Protein AF-A0A970R452-F1 (afdb_monomer_lite)

pLDDT: mean 93.13, std 6.98, range [62.0, 98.75]

Radius of gyration: 20.68 Å; chains: 1; bounding box: 54×30×63 Å

Structure (mmCIF, N/CA/C/O backbone):
data_AF-A0A970R452-F1
#
_entry.id   AF-A0A970R452-F1
#
loop_
_atom_site.group_PDB
_atom_site.id
_atom_site.type_symbol
_atom_site.label_atom_id
_atom_site.label_alt_id
_atom_site.label_comp_id
_atom_site.label_asym_id
_atom_site.label_entity_id
_atom_site.label_seq_id
_atom_site.pdbx_PDB_ins_code
_atom_site.Cartn_x
_atom_site.Cartn_y
_atom_site.Cartn_z
_atom_site.occupancy
_atom_site.B_iso_or_equiv
_atom_site.auth_seq_id
_atom_site.auth_comp_id
_atom_site.auth_asym_id
_atom_site.auth_atom_id
_atom_site.pdbx_PDB_model_num
ATOM 1 N N . MET A 1 1 ? 11.676 -11.768 -12.004 1.00 88.94 1 MET A N 1
ATOM 2 C CA . MET A 1 1 ? 10.546 -10.822 -11.865 1.00 88.94 1 MET A CA 1
ATOM 3 C C . MET A 1 1 ? 9.224 -11.525 -11.578 1.00 88.94 1 MET A C 1
ATOM 5 O O . MET A 1 1 ? 8.579 -11.130 -10.622 1.00 88.94 1 MET A O 1
ATOM 9 N N . ILE A 1 2 ? 8.849 -12.596 -12.294 1.00 95.50 2 ILE A N 1
ATOM 10 C CA . ILE A 1 2 ? 7.620 -13.351 -11.967 1.00 95.50 2 ILE A CA 1
ATOM 11 C C . ILE A 1 2 ? 7.603 -13.893 -10.525 1.00 95.50 2 ILE A C 1
ATOM 13 O O . ILE A 1 2 ? 6.620 -13.712 -9.821 1.00 95.50 2 ILE A O 1
ATOM 17 N N . TYR A 1 3 ? 8.723 -14.428 -10.024 1.00 96.94 3 TYR A N 1
ATOM 18 C CA . TYR A 1 3 ? 8.835 -14.845 -8.617 1.00 96.94 3 TYR A CA 1
ATOM 19 C C . TYR A 1 3 ? 8.659 -13.689 -7.624 1.00 96.94 3 TYR A C 1
ATOM 21 O O . TYR A 1 3 ? 8.116 -13.890 -6.543 1.00 96.94 3 TYR A O 1
ATOM 29 N N . VAL A 1 4 ? 9.070 -12.473 -8.001 1.00 97.38 4 VAL A N 1
ATOM 30 C CA . VAL A 1 4 ? 8.861 -11.273 -7.177 1.00 97.38 4 VAL A CA 1
ATOM 31 C C . VAL A 1 4 ? 7.377 -10.913 -7.151 1.00 97.38 4 VAL A C 1
ATOM 33 O O . VAL A 1 4 ? 6.852 -10.622 -6.083 1.00 97.38 4 VAL A O 1
ATOM 36 N N . LEU A 1 5 ? 6.681 -11.004 -8.291 1.00 97.88 5 LEU A N 1
ATOM 37 C CA . LEU A 1 5 ? 5.233 -10.790 -8.356 1.00 97.88 5 LEU A CA 1
ATOM 38 C C . LEU A 1 5 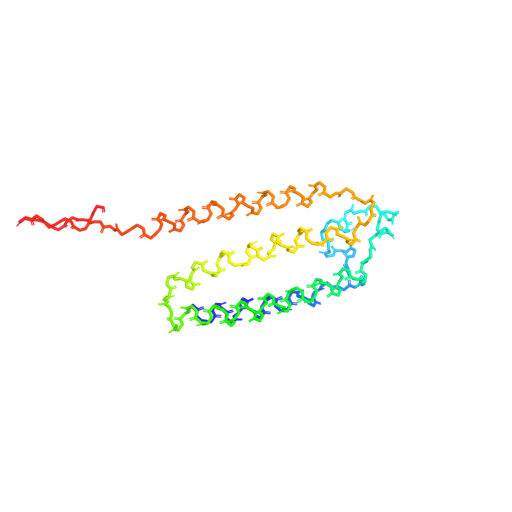? 4.472 -11.795 -7.480 1.00 97.88 5 LEU A C 1
ATOM 40 O O . LEU A 1 5 ? 3.605 -11.397 -6.706 1.00 97.88 5 LEU A O 1
ATOM 44 N N . ILE A 1 6 ? 4.841 -13.078 -7.554 1.00 98.44 6 ILE A N 1
ATOM 45 C CA . ILE A 1 6 ? 4.248 -14.143 -6.734 1.00 98.44 6 ILE A CA 1
ATOM 46 C C . ILE A 1 6 ? 4.519 -13.891 -5.248 1.00 98.44 6 ILE A C 1
ATOM 48 O O . ILE A 1 6 ? 3.580 -13.854 -4.455 1.00 98.44 6 ILE A O 1
ATOM 52 N N . GLY A 1 7 ? 5.781 -13.673 -4.867 1.00 98.50 7 GLY A N 1
ATOM 53 C CA . GLY A 1 7 ? 6.160 -13.438 -3.473 1.00 98.50 7 GLY A CA 1
ATOM 54 C C . GLY A 1 7 ? 5.471 -12.209 -2.877 1.00 98.50 7 GLY A C 1
ATOM 55 O O . GLY A 1 7 ? 4.939 -12.277 -1.772 1.00 98.50 7 GLY A O 1
ATOM 56 N N . MET A 1 8 ? 5.402 -11.110 -3.631 1.00 98.31 8 MET A N 1
ATOM 57 C CA . MET A 1 8 ? 4.738 -9.882 -3.194 1.00 98.31 8 MET A CA 1
ATOM 58 C C . MET A 1 8 ? 3.215 -10.047 -3.102 1.00 98.31 8 MET A C 1
ATOM 60 O O . MET A 1 8 ? 2.604 -9.577 -2.148 1.00 98.31 8 MET A O 1
ATOM 64 N N . SER A 1 9 ? 2.597 -10.771 -4.040 1.00 98.69 9 SER A N 1
ATOM 65 C CA . SER A 1 9 ? 1.177 -11.129 -3.958 1.00 98.69 9 SER A CA 1
ATOM 66 C C . SER A 1 9 ? 0.873 -11.914 -2.683 1.00 98.69 9 SER A C 1
ATOM 68 O O . SER A 1 9 ? -0.060 -11.577 -1.956 1.00 98.69 9 SER A O 1
ATOM 70 N N . VAL A 1 10 ? 1.669 -12.949 -2.391 1.00 98.69 10 VAL A N 1
ATOM 71 C CA . VAL A 1 10 ? 1.521 -13.744 -1.163 1.00 98.69 10 VAL A CA 1
ATOM 72 C C . VAL A 1 10 ? 1.700 -12.862 0.069 1.00 98.69 10 VAL A C 1
ATOM 74 O O . VAL A 1 10 ? 0.896 -12.956 0.994 1.00 98.69 10 VAL A O 1
ATOM 77 N N . LEU A 1 11 ? 2.693 -11.967 0.066 1.00 98.50 11 LEU A N 1
ATOM 78 C CA . LEU A 1 11 ? 2.916 -11.020 1.156 1.00 98.50 11 LEU A CA 1
ATOM 79 C C . LEU A 1 11 ? 1.700 -10.110 1.379 1.00 98.50 11 LEU A C 1
ATOM 81 O O . LEU A 1 11 ? 1.251 -9.979 2.516 1.00 98.50 11 LEU A O 1
ATOM 85 N N . PHE A 1 12 ? 1.128 -9.524 0.323 1.00 98.50 12 PHE A N 1
ATOM 86 C CA . PHE A 1 12 ? -0.068 -8.688 0.449 1.00 98.50 12 PHE A CA 1
ATOM 87 C C . PHE A 1 12 ? -1.246 -9.468 1.023 1.00 98.50 12 PHE A C 1
ATOM 89 O O . PHE A 1 12 ? -1.861 -8.997 1.976 1.00 98.50 12 PHE A O 1
ATOM 96 N N . VAL A 1 13 ? -1.517 -10.679 0.525 1.00 98.75 13 VAL A N 1
ATOM 97 C CA . VAL A 1 13 ? -2.575 -11.534 1.085 1.00 98.75 13 VAL A CA 1
ATOM 98 C C . VAL A 1 13 ? -2.306 -11.828 2.562 1.00 98.75 13 VAL A C 1
ATOM 100 O O . VAL A 1 13 ? -3.207 -11.665 3.384 1.00 98.75 13 VAL A O 1
ATOM 103 N N . ALA A 1 14 ? -1.074 -12.210 2.913 1.00 98.56 14 ALA A N 1
ATOM 104 C CA . ALA A 1 14 ? -0.685 -12.550 4.279 1.00 98.56 14 ALA A CA 1
ATOM 105 C C . ALA A 1 14 ? -0.880 -11.376 5.249 1.00 98.56 14 ALA A C 1
ATOM 107 O O . ALA A 1 14 ? -1.438 -11.567 6.331 1.00 98.56 14 ALA A O 1
ATOM 108 N N . ILE A 1 15 ? -0.510 -10.153 4.845 1.00 97.88 15 ILE A N 1
ATOM 109 C CA . ILE A 1 15 ? -0.713 -8.936 5.646 1.00 97.88 15 ILE A CA 1
ATOM 110 C C . ILE A 1 15 ? -2.181 -8.786 6.051 1.00 97.88 15 ILE A C 1
ATOM 112 O O . ILE A 1 15 ? -2.452 -8.449 7.202 1.00 97.88 15 ILE A O 1
ATOM 116 N N . GLY A 1 16 ? -3.128 -9.126 5.168 1.00 97.56 16 GLY A N 1
ATOM 117 C CA . GLY A 1 16 ? -4.569 -9.072 5.441 1.00 97.56 16 GLY A CA 1
ATOM 118 C C . GLY A 1 16 ? -5.040 -9.884 6.657 1.00 97.56 16 GLY A C 1
ATOM 119 O O . GLY A 1 16 ? -6.143 -9.648 7.157 1.00 97.56 16 GLY A O 1
ATOM 120 N N . PHE A 1 17 ? -4.217 -10.810 7.156 1.00 97.69 17 PHE A N 1
ATOM 121 C CA . PHE A 1 17 ? -4.507 -11.654 8.317 1.00 97.69 17 PHE A CA 1
ATOM 122 C C . PHE A 1 17 ? -3.677 -11.313 9.564 1.00 97.69 17 PHE A C 1
ATOM 124 O O . PHE A 1 17 ? -3.954 -11.857 10.630 1.00 97.69 17 PHE A O 1
ATOM 131 N N . VAL A 1 18 ? -2.703 -10.402 9.467 1.00 97.31 18 VAL A N 1
ATOM 132 C CA . VAL A 1 18 ? -1.828 -10.022 10.593 1.00 97.31 18 VAL A CA 1
ATOM 133 C C . VAL A 1 18 ? -2.597 -9.250 11.670 1.00 97.31 18 VAL A C 1
ATOM 135 O O . VAL A 1 18 ? -2.409 -9.481 12.868 1.00 97.31 18 VAL A O 1
ATOM 138 N N . VAL A 1 19 ? -3.484 -8.339 11.259 1.00 96.88 19 VAL A N 1
ATOM 139 C CA . VAL A 1 19 ? -4.261 -7.496 12.178 1.00 96.88 19 VAL A CA 1
ATOM 140 C C . VAL A 1 19 ? -5.606 -8.153 12.501 1.00 96.88 19 VAL A C 1
ATOM 142 O O . VAL A 1 19 ? -6.375 -8.530 11.617 1.00 96.88 19 VAL A O 1
ATOM 145 N N . THR A 1 20 ? -5.899 -8.263 13.794 1.00 97.44 20 THR A N 1
ATOM 146 C CA . THR A 1 20 ? -7.113 -8.850 14.373 1.00 97.44 20 THR A CA 1
ATOM 147 C C . THR A 1 20 ? -7.679 -7.932 15.454 1.00 97.44 20 THR A C 1
ATOM 149 O O . THR A 1 20 ? -6.985 -7.046 15.949 1.00 97.44 20 THR A O 1
ATOM 152 N N . GLU A 1 21 ? -8.941 -8.134 15.847 1.00 95.81 21 GLU A N 1
ATOM 153 C CA . GLU A 1 21 ? -9.596 -7.291 16.864 1.00 95.81 21 GLU A CA 1
ATOM 154 C C . GLU A 1 21 ? -8.809 -7.299 18.187 1.00 95.81 21 GLU A C 1
ATOM 156 O O . GLU A 1 21 ? -8.677 -6.271 18.850 1.00 95.81 21 GLU A O 1
ATOM 161 N N . ASN A 1 22 ? -8.187 -8.437 18.509 1.00 96.62 22 ASN A N 1
ATOM 162 C CA . ASN A 1 22 ? -7.429 -8.644 19.741 1.00 96.62 22 ASN A CA 1
ATOM 163 C C . ASN A 1 22 ? -6.069 -7.928 19.748 1.00 96.62 22 ASN A C 1
ATOM 165 O O . ASN A 1 22 ? -5.609 -7.495 20.806 1.00 96.62 22 ASN A O 1
ATOM 169 N N . ASN A 1 23 ? -5.412 -7.804 18.589 1.00 97.38 23 ASN A N 1
ATOM 170 C CA . ASN A 1 23 ? -4.062 -7.237 18.487 1.00 97.38 23 ASN A CA 1
ATOM 171 C C . ASN A 1 23 ? -4.021 -5.831 17.862 1.00 97.38 23 ASN A C 1
ATOM 173 O O . ASN A 1 23 ? -2.975 -5.180 17.906 1.00 97.38 23 ASN A O 1
ATOM 177 N N . ALA A 1 24 ? -5.141 -5.323 17.336 1.00 96.38 24 ALA A N 1
ATOM 178 C CA . ALA A 1 24 ? -5.191 -4.033 16.651 1.00 96.38 24 ALA A CA 1
ATOM 179 C C . ALA A 1 24 ? -4.731 -2.869 17.534 1.00 96.38 24 ALA A C 1
ATOM 181 O O . ALA A 1 24 ? -4.061 -1.965 17.047 1.00 96.38 24 ALA A O 1
ATOM 182 N N . LYS A 1 25 ? -4.998 -2.914 18.846 1.00 96.50 25 LYS A N 1
ATOM 183 C CA . LYS A 1 25 ? -4.514 -1.896 19.799 1.00 96.50 25 LYS A CA 1
ATOM 184 C C . LYS A 1 25 ? -2.985 -1.793 19.887 1.00 96.50 25 LYS A C 1
ATOM 186 O O . LYS A 1 25 ? -2.492 -0.820 20.441 1.00 96.50 25 LYS A O 1
ATOM 191 N N . TYR A 1 26 ? -2.255 -2.770 19.352 1.00 95.88 26 TYR A N 1
ATOM 192 C CA . TYR A 1 26 ? -0.796 -2.776 19.286 1.00 95.88 26 TYR A CA 1
ATOM 193 C C . TYR A 1 26 ? -0.292 -2.562 17.854 1.00 95.88 26 TYR A C 1
ATOM 195 O O . TYR A 1 26 ? 0.597 -1.742 17.638 1.00 95.88 26 TYR A O 1
ATOM 203 N N . LEU A 1 27 ? -0.880 -3.265 16.878 1.00 95.88 27 LEU A N 1
ATOM 204 C CA . LEU A 1 27 ? -0.358 -3.336 15.506 1.00 95.88 27 LEU A CA 1
ATOM 205 C C . LEU A 1 27 ? -0.946 -2.298 14.543 1.00 95.88 27 LEU A C 1
ATOM 207 O O . LEU A 1 27 ? -0.316 -1.981 13.535 1.00 95.88 27 LEU A O 1
ATOM 211 N N . LEU A 1 28 ? -2.146 -1.776 14.811 1.00 94.06 28 LEU A N 1
ATOM 212 C CA . LEU A 1 28 ? -2.807 -0.848 13.899 1.00 94.06 28 LEU A CA 1
ATOM 213 C C . LEU A 1 28 ? -2.394 0.591 14.218 1.00 94.06 28 LEU A C 1
ATOM 215 O O . LEU A 1 28 ? -2.903 1.196 15.163 1.00 9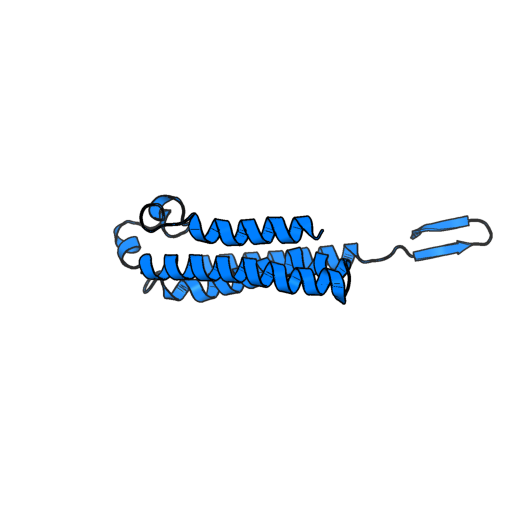4.06 28 LEU A O 1
ATOM 219 N N . SER A 1 29 ? -1.481 1.132 13.409 1.00 88.81 29 SER A N 1
ATOM 220 C CA . SER A 1 29 ? -1.052 2.532 13.505 1.00 88.81 29 SER A CA 1
ATOM 221 C C . SER A 1 29 ? -2.243 3.491 13.429 1.00 88.81 29 SER A C 1
ATOM 223 O O . SER A 1 29 ? -3.237 3.232 12.747 1.00 88.81 29 SER A O 1
ATOM 225 N N . GLY A 1 30 ? -2.169 4.588 14.178 1.00 88.75 30 GLY A N 1
ATOM 226 C CA . GLY A 1 30 ? -3.289 5.494 14.400 1.00 88.75 30 GLY A CA 1
ATOM 227 C C . GLY A 1 30 ? -4.208 4.986 15.509 1.00 88.75 30 GLY A C 1
ATOM 228 O O . GLY A 1 30 ? -4.410 5.699 16.484 1.00 88.75 30 GLY A O 1
ATOM 229 N N . TYR A 1 31 ? -4.705 3.747 15.430 1.00 93.12 31 TYR A N 1
ATOM 230 C CA . TYR A 1 31 ? -5.570 3.171 16.471 1.00 93.12 31 TYR A CA 1
ATOM 231 C C . TYR A 1 31 ? -4.818 2.891 17.783 1.00 93.12 31 TYR A C 1
ATOM 233 O O . TYR A 1 31 ? -5.324 3.180 18.870 1.00 93.12 31 TYR A O 1
ATOM 241 N N . ASN A 1 32 ? -3.590 2.376 17.695 1.00 94.44 32 ASN A N 1
ATOM 242 C CA . ASN A 1 32 ? -2.734 2.124 18.855 1.00 94.44 32 ASN A CA 1
ATOM 243 C C . ASN A 1 32 ? -2.375 3.417 19.615 1.00 94.44 32 ASN A C 1
ATOM 245 O O . ASN A 1 32 ? -2.334 3.411 20.845 1.00 94.44 32 ASN A O 1
ATOM 249 N N . THR A 1 33 ? -2.220 4.537 18.906 1.00 92.50 33 THR A N 1
ATOM 250 C CA . THR A 1 33 ? -1.924 5.863 19.468 1.00 92.50 33 THR A CA 1
ATOM 251 C C . THR A 1 33 ? -3.149 6.621 19.981 1.00 92.50 33 THR A C 1
ATOM 253 O O . THR A 1 33 ? -2.986 7.635 20.654 1.00 92.50 33 THR A O 1
ATOM 256 N N . LEU A 1 34 ? -4.374 6.171 19.680 1.00 92.75 34 LEU A N 1
ATOM 257 C CA . LEU A 1 34 ? -5.580 6.820 20.201 1.00 92.75 34 LEU A CA 1
ATOM 258 C C . LEU A 1 34 ? -5.720 6.601 21.718 1.00 92.75 34 LEU A C 1
ATOM 260 O O . LEU A 1 34 ? -5.489 5.482 22.192 1.00 92.75 34 LEU A O 1
ATOM 264 N N . PRO A 1 35 ? -6.196 7.612 22.470 1.00 93.31 35 PRO A N 1
ATOM 265 C CA . PRO A 1 35 ? -6.683 7.420 23.831 1.00 93.31 35 PRO A CA 1
ATOM 266 C C . PRO A 1 35 ? -7.816 6.388 23.882 1.00 93.31 35 PRO A C 1
ATOM 268 O O . PRO A 1 35 ? -8.589 6.242 22.932 1.00 93.31 35 PRO A O 1
ATOM 271 N N . GLU A 1 36 ? -7.985 5.705 25.015 1.00 93.00 36 GLU A N 1
ATOM 272 C CA . GLU A 1 36 ? -9.013 4.660 25.159 1.00 93.00 36 GLU A CA 1
ATOM 273 C C . GLU A 1 36 ? -10.438 5.155 24.880 1.00 93.00 36 GLU A C 1
ATOM 275 O O . GLU A 1 36 ? -11.238 4.428 24.288 1.00 93.00 36 GLU A O 1
ATOM 280 N N . ALA A 1 37 ? -10.748 6.399 25.256 1.00 92.38 37 ALA A N 1
ATOM 281 C CA . ALA A 1 37 ? -12.043 7.018 24.987 1.00 92.38 37 ALA A CA 1
ATOM 282 C C . ALA A 1 37 ? -12.321 7.180 23.481 1.00 92.38 37 ALA A C 1
ATOM 284 O O . ALA A 1 37 ? -13.458 7.009 23.041 1.00 92.38 37 ALA A O 1
ATOM 285 N N . ASP A 1 38 ? -11.289 7.458 22.683 1.00 93.50 38 ASP A N 1
ATOM 286 C CA . ASP A 1 38 ? -11.410 7.658 21.239 1.00 93.50 38 ASP A CA 1
ATOM 287 C C . ASP A 1 38 ? -11.382 6.345 20.458 1.00 93.50 38 ASP A C 1
ATOM 289 O O . ASP A 1 38 ? -12.056 6.234 19.434 1.00 93.50 38 ASP A O 1
ATOM 293 N N . ARG A 1 39 ? -10.691 5.312 20.958 1.00 93.25 39 ARG A N 1
ATOM 294 C CA . ARG A 1 39 ? -10.734 3.966 20.358 1.00 93.25 39 ARG A CA 1
ATOM 295 C C . ARG A 1 39 ? -12.162 3.428 20.261 1.00 93.25 39 ARG A C 1
ATOM 297 O O . ARG A 1 39 ? -12.502 2.794 19.269 1.00 93.25 39 ARG A O 1
ATOM 304 N N . LYS A 1 40 ? -13.020 3.745 21.239 1.00 92.19 40 LYS A N 1
ATOM 305 C CA . LYS A 1 40 ? -14.446 3.363 21.247 1.00 92.19 40 LYS A CA 1
ATOM 306 C C . LYS A 1 40 ? -15.263 3.986 20.106 1.00 92.19 40 LYS A C 1
ATOM 308 O O . LYS A 1 40 ? -16.351 3.500 19.819 1.00 92.19 40 LYS A O 1
ATOM 313 N N . LYS A 1 41 ? -14.761 5.045 19.461 1.00 93.81 41 LYS A N 1
ATOM 314 C CA . LYS A 1 41 ? -15.407 5.701 18.309 1.00 93.81 41 LYS A CA 1
ATOM 315 C C . LYS A 1 41 ? -15.065 5.027 16.974 1.00 93.81 41 LYS A C 1
ATOM 317 O O . LYS A 1 41 ? -15.686 5.339 15.959 1.00 93.81 41 LYS A O 1
ATOM 322 N N . VAL A 1 42 ? -14.076 4.131 16.959 1.00 94.88 42 VAL A N 1
ATOM 323 C CA . VAL A 1 42 ? -13.662 3.389 15.765 1.00 94.88 42 VAL A CA 1
ATOM 324 C C . VAL A 1 42 ? -14.457 2.092 15.676 1.00 94.88 42 VAL A C 1
ATOM 326 O O . VAL A 1 42 ? -14.437 1.278 16.598 1.00 94.88 42 VAL A O 1
ATOM 329 N N . ASP A 1 43 ? -15.105 1.858 14.537 1.00 96.31 43 ASP A N 1
ATOM 330 C CA . ASP A 1 43 ? -15.705 0.557 14.232 1.00 96.31 43 ASP A CA 1
ATOM 331 C C . ASP A 1 43 ? -14.602 -0.429 13.818 1.00 96.31 43 ASP A C 1
ATOM 333 O O . ASP A 1 43 ? -14.351 -0.683 12.635 1.00 96.31 43 ASP A O 1
ATOM 337 N N . ILE A 1 44 ? -13.879 -0.938 14.820 1.00 96.06 44 ILE A N 1
ATOM 338 C CA . ILE A 1 44 ? -12.686 -1.761 14.610 1.00 96.06 44 ILE A CA 1
ATOM 339 C C . ILE A 1 44 ? -13.013 -3.084 13.914 1.00 96.06 44 ILE A C 1
ATOM 341 O O . ILE A 1 44 ? -12.243 -3.555 13.077 1.00 96.06 44 ILE A O 1
ATOM 345 N N . LYS A 1 45 ? -14.187 -3.655 14.195 1.00 96.75 45 LYS A N 1
ATOM 346 C CA . LYS A 1 45 ? -14.646 -4.905 13.587 1.00 96.75 45 LYS A CA 1
ATOM 347 C C . LYS A 1 45 ? -14.886 -4.725 12.090 1.00 96.75 45 LYS A C 1
ATOM 349 O O . LYS A 1 45 ? -14.372 -5.503 11.282 1.00 96.75 45 LYS A O 1
ATOM 354 N N . ALA A 1 46 ? -15.608 -3.672 11.699 1.00 97.50 46 ALA A N 1
ATOM 355 C CA . ALA A 1 46 ? -15.826 -3.378 10.287 1.00 97.50 46 ALA A CA 1
ATOM 356 C C . ALA A 1 46 ? -14.526 -2.968 9.575 1.00 97.50 46 ALA A C 1
ATOM 358 O O . ALA A 1 46 ? -14.297 -3.387 8.436 1.00 97.50 46 ALA A O 1
ATOM 359 N N . TYR A 1 47 ? -13.649 -2.212 10.247 1.00 97.00 47 TYR A N 1
ATOM 360 C CA . TYR A 1 47 ? -12.343 -1.834 9.709 1.00 97.00 47 TYR A CA 1
ATOM 361 C C . TYR A 1 47 ? -11.469 -3.056 9.417 1.00 97.00 47 TYR A C 1
ATOM 363 O O . TYR A 1 47 ? -10.894 -3.145 8.338 1.00 97.00 47 TYR A O 1
ATOM 371 N N . ILE A 1 48 ? -11.373 -4.022 10.333 1.00 97.75 48 ILE A N 1
ATOM 372 C CA . ILE A 1 48 ? -10.526 -5.210 10.148 1.00 97.75 48 ILE A CA 1
ATOM 373 C C . ILE A 1 48 ? -11.056 -6.097 9.023 1.00 97.75 48 ILE A C 1
ATOM 375 O O . ILE A 1 48 ? -10.279 -6.597 8.206 1.00 97.75 48 ILE A O 1
ATOM 379 N N . ALA A 1 49 ? -12.379 -6.249 8.919 1.00 98.06 49 ALA A N 1
ATOM 380 C CA . ALA A 1 49 ? -12.987 -6.941 7.787 1.00 98.06 49 ALA A CA 1
ATOM 381 C C . ALA A 1 49 ? -12.649 -6.246 6.455 1.00 98.06 49 ALA A C 1
ATOM 383 O O . ALA A 1 49 ? -12.348 -6.914 5.464 1.00 98.06 49 ALA A O 1
ATOM 384 N N . TYR A 1 50 ? -12.663 -4.911 6.434 1.00 98.00 50 TYR A N 1
ATOM 385 C CA . TYR A 1 50 ? -12.258 -4.118 5.278 1.00 98.00 50 TYR A CA 1
ATOM 386 C C . TYR A 1 50 ? -10.764 -4.258 4.955 1.00 98.00 50 TYR A C 1
ATOM 388 O O . TYR A 1 50 ? -10.420 -4.554 3.814 1.00 98.00 50 TYR A O 1
ATOM 396 N N . PHE A 1 51 ? -9.892 -4.123 5.956 1.00 97.81 51 PHE A N 1
ATOM 397 C CA . PHE A 1 51 ? -8.443 -4.283 5.845 1.00 97.81 51 PHE A CA 1
ATOM 398 C C . PHE A 1 51 ? -8.078 -5.633 5.223 1.00 97.81 51 PHE A C 1
ATOM 400 O O . PHE A 1 51 ? -7.292 -5.682 4.277 1.00 97.81 51 PHE A O 1
ATOM 407 N N . ARG A 1 52 ? -8.702 -6.719 5.693 1.00 98.44 52 ARG A N 1
ATOM 408 C CA . ARG A 1 52 ? -8.502 -8.063 5.141 1.00 98.44 52 ARG A CA 1
ATOM 409 C C . ARG A 1 52 ? -8.943 -8.150 3.684 1.00 98.44 52 ARG A C 1
ATOM 411 O O . ARG A 1 52 ? -8.179 -8.613 2.844 1.00 98.44 52 ARG A O 1
ATOM 418 N N . LYS A 1 53 ? -10.165 -7.701 3.374 1.00 98.38 53 LYS A N 1
ATOM 419 C CA . LYS A 1 53 ? -10.701 -7.732 2.002 1.00 98.38 53 LYS A CA 1
ATOM 420 C C . LYS A 1 53 ? -9.827 -6.935 1.037 1.00 98.38 53 LYS A C 1
ATOM 422 O O . LYS A 1 53 ? -9.554 -7.422 -0.054 1.00 98.38 53 LYS A O 1
ATOM 427 N N . PHE A 1 54 ? -9.366 -5.756 1.450 1.00 98.56 54 PHE A N 1
ATOM 428 C CA . PHE A 1 54 ? -8.465 -4.925 0.657 1.00 98.56 54 PHE A CA 1
ATOM 429 C C . PHE A 1 54 ? -7.156 -5.653 0.341 1.00 98.56 54 PHE A C 1
ATOM 431 O O . PHE A 1 54 ? -6.775 -5.718 -0.819 1.00 98.56 54 PHE A O 1
ATOM 438 N N . HIS A 1 55 ? -6.497 -6.242 1.339 1.00 98.75 55 HIS A N 1
ATOM 439 C CA . HIS A 1 55 ? -5.208 -6.913 1.155 1.00 98.75 55 HIS A CA 1
ATOM 440 C C . HIS A 1 55 ? -5.309 -8.211 0.339 1.00 98.75 55 HIS A C 1
ATOM 442 O O . HIS A 1 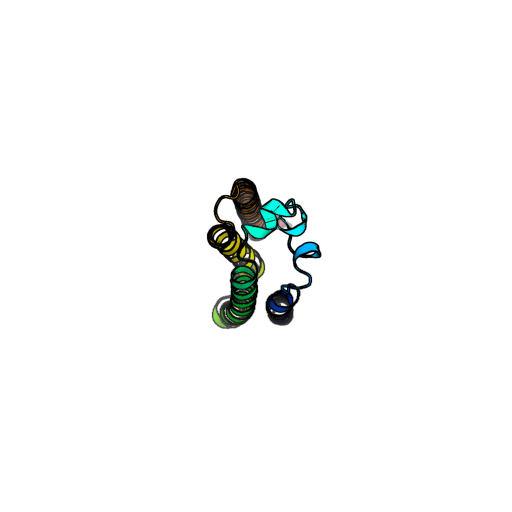55 ? -4.440 -8.486 -0.487 1.00 98.75 55 HIS A O 1
ATOM 448 N N . ILE A 1 56 ? -6.398 -8.974 0.503 1.00 98.75 56 ILE A N 1
ATOM 449 C CA . ILE A 1 56 ? -6.689 -10.129 -0.360 1.00 98.75 56 ILE A CA 1
ATOM 450 C C . ILE A 1 56 ? -6.895 -9.666 -1.803 1.00 98.75 56 ILE A C 1
ATOM 452 O O . ILE A 1 56 ? -6.279 -10.217 -2.712 1.00 98.75 56 ILE A O 1
ATOM 456 N N . PHE A 1 57 ? -7.735 -8.647 -2.011 1.00 98.69 57 PHE A N 1
ATOM 457 C CA . PHE A 1 57 ? -7.972 -8.090 -3.339 1.00 98.69 57 PHE A CA 1
ATOM 458 C C . PHE A 1 57 ? -6.668 -7.595 -3.964 1.00 98.69 57 PHE A C 1
ATOM 460 O O . PHE A 1 57 ? -6.361 -8.009 -5.073 1.00 98.69 57 PHE A O 1
ATOM 467 N N . LEU A 1 58 ? -5.888 -6.794 -3.231 1.00 98.75 58 LEU A N 1
ATOM 468 C CA . LEU A 1 58 ? -4.599 -6.256 -3.657 1.00 98.75 58 LEU A CA 1
ATOM 469 C C . LEU A 1 58 ? -3.642 -7.368 -4.082 1.00 98.75 58 LEU A C 1
ATOM 471 O O . LEU A 1 58 ? -3.061 -7.272 -5.152 1.00 98.75 58 LEU A O 1
ATOM 475 N N . GLY A 1 59 ? -3.483 -8.425 -3.282 1.00 98.75 59 GLY A N 1
ATOM 476 C CA . GLY A 1 59 ? -2.607 -9.538 -3.643 1.00 98.75 59 GLY A CA 1
ATOM 477 C C . GLY A 1 59 ? -3.062 -10.249 -4.919 1.00 98.75 59 GLY A C 1
ATOM 478 O O . GLY A 1 59 ? -2.281 -10.395 -5.858 1.00 98.75 59 GLY A O 1
ATOM 479 N N . LEU A 1 60 ? -4.344 -10.620 -4.998 1.00 98.75 60 LEU A N 1
ATOM 480 C CA . LEU A 1 60 ? -4.891 -11.328 -6.159 1.00 98.75 60 LEU A CA 1
ATOM 481 C C . LEU A 1 60 ? -4.838 -10.483 -7.438 1.00 98.75 60 LEU A C 1
ATOM 483 O O . LEU A 1 60 ? -4.386 -10.966 -8.477 1.00 98.75 60 LEU A O 1
ATOM 487 N N . SER A 1 61 ? -5.264 -9.220 -7.375 1.00 98.69 61 SER A N 1
ATOM 488 C CA . SER A 1 61 ? -5.223 -8.315 -8.522 1.00 98.69 61 SER A CA 1
ATOM 489 C C . SER A 1 61 ? -3.786 -7.996 -8.930 1.00 98.69 61 SER A C 1
ATOM 491 O O . SER A 1 61 ? -3.498 -7.954 -10.123 1.00 98.69 61 SER A O 1
ATOM 493 N N . PHE A 1 62 ? -2.868 -7.837 -7.972 1.00 98.62 6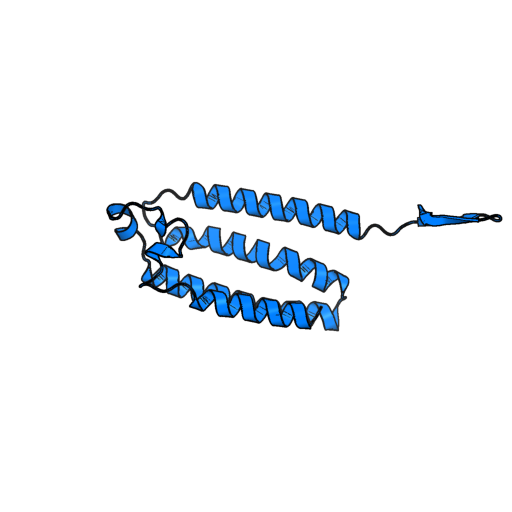2 PHE A N 1
ATOM 494 C CA . PHE A 1 62 ? -1.449 -7.621 -8.244 1.00 98.62 62 PHE A CA 1
ATOM 495 C C . PHE A 1 62 ? -0.828 -8.798 -8.996 1.00 98.62 62 PHE A C 1
ATOM 497 O O . PHE A 1 62 ? -0.114 -8.586 -9.975 1.00 98.62 62 PHE A O 1
ATOM 504 N N . LEU A 1 63 ? -1.134 -10.035 -8.591 1.00 98.62 63 LEU A N 1
ATOM 505 C CA . LEU A 1 63 ? -0.645 -11.222 -9.286 1.00 98.62 63 LEU A CA 1
ATOM 506 C C . LEU A 1 63 ? -1.199 -11.315 -10.707 1.00 98.62 63 LEU A C 1
ATOM 508 O O . LEU A 1 63 ? -0.428 -11.486 -11.647 1.00 98.62 63 LEU A O 1
ATOM 512 N N . VAL A 1 64 ? -2.519 -11.188 -10.865 1.00 98.50 64 VAL A N 1
ATOM 513 C CA . VAL A 1 64 ? -3.181 -11.338 -12.168 1.00 98.50 64 VAL A CA 1
ATOM 514 C C . VAL A 1 64 ? -2.730 -10.243 -13.133 1.00 98.50 64 VAL A C 1
ATOM 516 O O . VAL A 1 64 ? -2.233 -10.546 -14.214 1.00 98.50 64 VAL A O 1
ATOM 519 N N . LEU A 1 65 ? -2.845 -8.972 -12.742 1.00 98.50 65 LEU A N 1
ATOM 520 C CA . LEU A 1 65 ? -2.480 -7.843 -13.602 1.00 98.50 65 LEU A CA 1
ATOM 521 C C . LEU A 1 65 ? -0.971 -7.804 -13.872 1.00 98.50 65 LEU A C 1
ATOM 523 O O . LEU A 1 65 ? -0.552 -7.571 -15.005 1.00 98.50 65 LEU A O 1
ATOM 527 N N . GLY A 1 66 ? -0.149 -8.093 -12.859 1.00 98.25 66 GLY A N 1
ATOM 528 C CA . GLY A 1 66 ? 1.302 -8.158 -13.006 1.00 98.25 66 GLY A CA 1
ATOM 529 C C . GLY A 1 66 ? 1.748 -9.280 -13.945 1.00 98.25 66 GLY A C 1
ATOM 530 O O . GLY A 1 66 ? 2.622 -9.062 -14.785 1.00 98.25 66 GLY A O 1
ATOM 531 N N . ALA A 1 67 ? 1.134 -10.464 -13.851 1.00 98.12 67 ALA A N 1
ATOM 532 C CA . ALA A 1 67 ? 1.402 -11.572 -14.765 1.00 98.12 67 ALA A CA 1
ATOM 533 C C . ALA A 1 67 ? 0.963 -11.237 -16.198 1.00 98.12 67 ALA A C 1
ATOM 535 O O . ALA A 1 67 ? 1.717 -11.502 -17.134 1.00 98.12 67 ALA A O 1
ATOM 536 N N . LEU A 1 68 ? -0.201 -10.599 -16.375 1.00 98.38 68 LEU A N 1
ATOM 537 C CA . LEU A 1 68 ? -0.662 -10.155 -17.691 1.00 98.38 68 LEU A CA 1
ATOM 538 C C . LEU A 1 68 ? 0.336 -9.188 -18.339 1.00 98.38 68 LEU A C 1
ATOM 540 O O . LEU A 1 68 ? 0.744 -9.395 -19.480 1.00 98.38 68 LEU A O 1
ATOM 544 N N . LEU A 1 69 ? 0.803 -8.182 -17.595 1.00 98.12 69 LEU A N 1
ATOM 545 C CA . LEU A 1 69 ? 1.822 -7.249 -18.083 1.00 98.12 69 LEU A CA 1
ATOM 546 C C . LEU A 1 69 ? 3.138 -7.958 -18.422 1.00 98.12 69 LEU A C 1
ATOM 548 O O . LEU A 1 69 ? 3.758 -7.647 -19.439 1.00 98.12 69 LEU A O 1
ATOM 552 N N . TYR A 1 70 ? 3.555 -8.915 -17.589 1.00 97.38 70 TYR A N 1
ATOM 553 C CA . TYR A 1 70 ? 4.813 -9.638 -17.762 1.00 97.38 70 TYR A CA 1
ATOM 554 C C . TYR A 1 70 ? 4.828 -10.518 -19.013 1.00 97.38 70 TYR A C 1
ATOM 556 O O . TYR A 1 70 ? 5.825 -10.518 -19.733 1.00 97.38 70 TYR A O 1
ATOM 564 N N . TYR A 1 71 ? 3.751 -11.272 -19.247 1.00 97.62 71 TYR A N 1
ATOM 565 C CA . TYR A 1 71 ? 3.680 -12.254 -20.329 1.00 97.62 71 TYR A CA 1
ATOM 566 C C . TYR A 1 71 ? 3.172 -11.673 -21.652 1.00 97.62 71 TYR A C 1
ATOM 568 O O . TYR A 1 71 ? 3.580 -12.165 -22.700 1.00 97.62 71 TYR A O 1
ATOM 576 N N . PHE A 1 72 ? 2.317 -10.642 -21.624 1.00 97.88 72 PHE A N 1
ATOM 577 C CA . PHE A 1 72 ? 1.624 -10.156 -22.827 1.00 97.88 72 PHE A CA 1
ATOM 578 C C . PHE A 1 72 ? 1.973 -8.725 -23.248 1.00 97.88 72 PHE A C 1
ATOM 580 O O . PHE A 1 72 ? 1.579 -8.324 -24.339 1.00 97.88 72 PHE A O 1
ATOM 587 N N . ILE A 1 73 ? 2.682 -7.941 -22.424 1.00 96.56 73 ILE A N 1
ATOM 588 C CA . ILE A 1 73 ? 3.012 -6.542 -22.752 1.00 96.56 73 ILE A CA 1
ATOM 589 C C . ILE A 1 73 ? 4.526 -6.341 -22.786 1.00 96.56 73 ILE A C 1
ATOM 591 O O . ILE A 1 73 ? 5.116 -6.288 -23.861 1.00 96.56 73 ILE A O 1
ATOM 595 N N . SER A 1 74 ? 5.183 -6.216 -21.631 1.00 94.75 74 SER A N 1
ATOM 596 C CA . SER A 1 74 ? 6.645 -6.185 -21.558 1.00 94.75 74 SER A CA 1
ATOM 597 C C . SER A 1 74 ? 7.139 -6.317 -20.121 1.00 94.75 74 SER A C 1
ATOM 599 O O . SER A 1 74 ? 6.461 -5.966 -19.148 1.00 94.75 74 SER A O 1
ATOM 601 N N . ARG A 1 75 ? 8.396 -6.749 -19.982 1.00 93.31 75 ARG A N 1
ATOM 602 C CA . ARG A 1 75 ? 9.074 -6.797 -18.684 1.00 93.31 75 ARG A CA 1
ATOM 603 C C . ARG A 1 75 ? 9.226 -5.403 -18.058 1.00 93.31 75 ARG A C 1
ATOM 605 O O . ARG A 1 75 ? 9.106 -5.278 -16.845 1.00 93.31 75 ARG A O 1
ATOM 612 N N . ASN A 1 76 ? 9.428 -4.359 -18.860 1.00 92.81 76 ASN A N 1
ATOM 613 C CA . ASN A 1 76 ? 9.565 -2.994 -18.347 1.00 92.81 76 ASN A CA 1
ATOM 614 C C . ASN A 1 76 ? 8.246 -2.501 -17.737 1.00 92.81 76 ASN A C 1
ATOM 616 O O . ASN A 1 76 ? 8.241 -1.992 -16.618 1.00 92.81 76 ASN A O 1
ATOM 620 N N . TRP A 1 77 ? 7.115 -2.745 -18.407 1.00 94.38 77 TRP A N 1
ATOM 621 C CA . TRP A 1 77 ? 5.789 -2.363 -17.908 1.00 94.38 77 TRP A CA 1
ATOM 622 C C . TRP A 1 77 ? 5.395 -3.113 -16.637 1.00 94.38 77 TRP A C 1
ATOM 624 O O . TRP A 1 77 ? 4.870 -2.511 -15.702 1.00 94.38 77 TRP A O 1
ATOM 634 N N . ALA A 1 78 ? 5.704 -4.407 -16.555 1.00 96.12 78 ALA A N 1
ATOM 635 C CA . ALA A 1 78 ? 5.508 -5.159 -15.320 1.00 96.12 78 ALA A CA 1
ATOM 636 C C . ALA A 1 78 ? 6.425 -4.668 -14.178 1.00 96.12 78 ALA A C 1
ATOM 638 O O . ALA A 1 78 ? 6.017 -4.697 -13.018 1.00 96.12 78 ALA A O 1
ATOM 639 N N . GLY A 1 79 ? 7.623 -4.157 -14.490 1.00 93.94 79 GLY A N 1
ATOM 640 C CA . GLY A 1 79 ? 8.500 -3.483 -13.527 1.00 93.94 79 GLY A CA 1
ATOM 641 C C . GLY A 1 79 ? 7.917 -2.167 -13.000 1.00 93.94 79 GLY A C 1
ATOM 642 O O . GLY A 1 79 ? 7.896 -1.952 -11.791 1.00 93.94 79 GLY A O 1
ATOM 643 N N . VAL A 1 80 ? 7.371 -1.319 -13.878 1.00 95.06 80 VAL A N 1
ATOM 644 C CA . VAL A 1 80 ? 6.662 -0.087 -13.476 1.00 95.06 80 VAL A CA 1
ATOM 645 C C . VAL A 1 80 ? 5.452 -0.421 -12.601 1.00 95.06 80 VAL A C 1
ATOM 647 O O . VAL A 1 80 ? 5.263 0.170 -11.536 1.00 95.06 80 VAL A O 1
ATOM 650 N N . PHE A 1 81 ? 4.657 -1.411 -13.009 1.00 96.81 81 PHE A N 1
ATOM 651 C CA . PHE A 1 81 ? 3.477 -1.864 -12.273 1.00 96.81 81 PHE A CA 1
ATOM 652 C C . PHE A 1 81 ? 3.802 -2.347 -10.859 1.00 96.81 81 PHE A C 1
ATOM 654 O O . PHE A 1 81 ? 3.068 -2.013 -9.928 1.00 96.81 81 PHE A O 1
ATOM 661 N N . LEU A 1 82 ? 4.912 -3.079 -10.694 1.00 95.62 82 LEU A N 1
ATOM 662 C CA . LEU A 1 82 ? 5.375 -3.591 -9.402 1.00 95.62 82 LEU A CA 1
ATOM 663 C C . LEU A 1 82 ? 5.435 -2.484 -8.343 1.00 95.62 82 LEU A C 1
ATOM 665 O O . LEU A 1 82 ? 5.113 -2.732 -7.184 1.00 95.62 82 LEU A O 1
ATOM 669 N N . VAL A 1 83 ? 5.807 -1.270 -8.753 1.00 93.25 83 VAL A N 1
ATOM 670 C CA . VAL A 1 83 ? 5.999 -0.132 -7.854 1.00 93.25 83 VAL A CA 1
ATOM 671 C C . VAL A 1 83 ? 4.775 0.782 -7.803 1.00 93.25 83 VAL A C 1
ATOM 673 O O . VAL A 1 83 ? 4.336 1.170 -6.724 1.00 93.25 83 VAL A O 1
ATOM 676 N N . VAL A 1 84 ? 4.190 1.108 -8.956 1.00 96.38 84 VAL A N 1
ATOM 677 C CA . VAL A 1 84 ? 3.105 2.097 -9.055 1.00 96.38 84 VAL A CA 1
ATOM 678 C C . VAL A 1 84 ? 1.787 1.568 -8.487 1.00 96.38 84 VAL A C 1
ATOM 680 O O . VAL A 1 84 ? 1.091 2.283 -7.761 1.00 96.38 84 VAL A O 1
ATOM 683 N N . TYR A 1 85 ? 1.428 0.318 -8.792 1.00 97.81 85 TYR A N 1
ATOM 684 C CA . TYR A 1 85 ? 0.107 -0.211 -8.451 1.00 97.81 85 TYR A CA 1
ATOM 685 C C . TYR A 1 85 ? -0.145 -0.310 -6.938 1.00 97.81 85 TYR A C 1
ATOM 687 O O . TYR A 1 85 ? -1.192 0.172 -6.495 1.00 97.81 85 TYR A O 1
ATOM 695 N N . PRO A 1 86 ? 0.779 -0.848 -6.111 1.00 97.50 86 PRO A N 1
ATOM 696 C CA . PRO A 1 86 ? 0.571 -0.891 -4.667 1.00 97.50 86 PRO A CA 1
ATOM 697 C C . PRO A 1 86 ? 0.404 0.503 -4.058 1.00 97.50 86 PRO A C 1
ATOM 699 O O . PRO A 1 86 ? -0.476 0.697 -3.225 1.00 97.50 86 PRO A O 1
ATOM 702 N N . VAL A 1 87 ? 1.191 1.491 -4.498 1.00 97.38 87 VAL A N 1
ATOM 703 C CA . VAL A 1 87 ? 1.114 2.866 -3.974 1.00 97.38 87 VAL A CA 1
ATOM 704 C C . VAL A 1 87 ? -0.257 3.481 -4.261 1.00 97.38 87 VAL A C 1
ATOM 706 O O . VAL A 1 87 ? -0.896 4.008 -3.351 1.00 97.38 87 VAL A O 1
ATOM 709 N N . LEU A 1 88 ? -0.759 3.342 -5.494 1.00 97.56 88 LEU A N 1
ATOM 710 C CA . LEU A 1 88 ? -2.110 3.781 -5.861 1.00 97.56 88 LEU A CA 1
ATOM 711 C C . LEU A 1 88 ? -3.193 3.067 -5.042 1.00 97.56 88 LEU A C 1
ATOM 713 O O . LEU A 1 88 ? -4.120 3.708 -4.541 1.00 97.56 88 LEU A O 1
ATOM 717 N N . ALA A 1 89 ? -3.062 1.752 -4.859 1.00 98.06 89 ALA A N 1
ATOM 718 C CA . ALA A 1 89 ? -3.995 0.977 -4.050 1.00 98.06 89 ALA A CA 1
ATOM 719 C C . ALA A 1 89 ? -4.009 1.452 -2.586 1.00 98.06 89 ALA A C 1
ATOM 721 O O . ALA A 1 89 ? -5.086 1.616 -2.010 1.00 98.06 89 ALA A O 1
ATOM 722 N N . TYR A 1 90 ? -2.843 1.739 -1.996 1.00 97.12 90 TYR A N 1
ATOM 723 C CA . TYR A 1 90 ? -2.742 2.251 -0.627 1.00 97.12 90 TYR A CA 1
ATOM 724 C C . TYR A 1 90 ? -3.286 3.677 -0.476 1.00 97.12 90 TYR A C 1
ATOM 726 O O . TYR A 1 90 ? -3.906 3.969 0.547 1.00 97.12 90 TYR A O 1
ATOM 734 N N . ILE A 1 91 ? -3.156 4.545 -1.486 1.00 96.88 91 ILE A N 1
ATOM 735 C CA . ILE A 1 91 ? -3.837 5.852 -1.492 1.00 96.88 91 ILE A CA 1
ATOM 736 C C . ILE A 1 91 ? -5.355 5.650 -1.383 1.00 96.88 91 ILE A C 1
ATOM 738 O O . ILE A 1 91 ? -6.000 6.230 -0.504 1.00 96.88 91 ILE A O 1
ATOM 742 N N . GLY A 1 92 ? -5.923 4.777 -2.223 1.00 96.56 92 GLY A N 1
ATOM 743 C CA . GLY A 1 92 ? -7.347 4.435 -2.181 1.00 96.56 92 GLY A CA 1
ATOM 744 C C . GLY A 1 92 ? -7.773 3.813 -0.847 1.00 96.56 92 GLY A C 1
ATOM 745 O O . GLY A 1 92 ? -8.819 4.169 -0.294 1.00 96.56 92 GLY A O 1
ATOM 746 N N . PHE A 1 93 ? -6.941 2.931 -0.288 1.00 96.81 93 PHE A N 1
ATOM 747 C CA . PHE A 1 93 ? -7.160 2.317 1.018 1.00 96.81 93 PHE A CA 1
ATOM 748 C C . PHE A 1 93 ? -7.253 3.358 2.133 1.00 96.81 93 PHE A C 1
ATOM 750 O O . PHE A 1 93 ? -8.245 3.383 2.863 1.00 96.81 93 PHE A O 1
ATOM 757 N N . VAL A 1 94 ? -6.266 4.253 2.240 1.00 94.94 94 VAL A N 1
ATOM 758 C CA . VAL A 1 94 ? -6.233 5.291 3.278 1.00 94.94 94 VAL A CA 1
ATOM 759 C C . VAL A 1 94 ? -7.427 6.236 3.129 1.00 94.94 94 VAL A C 1
ATOM 761 O O . VAL A 1 94 ? -8.120 6.491 4.118 1.00 94.94 94 VAL A O 1
ATOM 764 N N . ALA A 1 95 ? -7.738 6.673 1.904 1.00 93.62 95 ALA A N 1
ATOM 765 C CA . ALA A 1 95 ? -8.856 7.576 1.622 1.00 93.62 95 ALA A CA 1
ATOM 766 C C . ALA A 1 95 ? -10.209 6.999 2.070 1.00 93.62 95 ALA A C 1
ATOM 768 O O . ALA A 1 95 ? -11.011 7.676 2.712 1.00 93.62 95 ALA A O 1
ATOM 769 N N . THR A 1 96 ? -10.451 5.721 1.784 1.00 94.00 96 THR A N 1
ATOM 770 C CA . THR A 1 96 ? -11.721 5.050 2.100 1.00 94.00 96 THR A CA 1
ATOM 771 C C . THR A 1 96 ? -11.789 4.515 3.527 1.00 94.00 96 THR A C 1
ATOM 773 O O . THR A 1 96 ? -12.886 4.281 4.034 1.00 94.00 96 THR A O 1
ATOM 776 N N . SER A 1 97 ? -10.649 4.342 4.197 1.00 91.88 97 SER A N 1
ATOM 777 C CA . SER A 1 97 ? -10.585 3.846 5.573 1.00 91.88 97 SER A CA 1
ATOM 778 C C . SER A 1 97 ? -11.080 4.860 6.615 1.00 91.88 97 SER A C 1
ATOM 780 O O . SER A 1 97 ? -11.544 4.472 7.686 1.00 91.88 97 SER A O 1
ATOM 782 N N . ALA A 1 98 ? -11.071 6.156 6.283 1.00 88.62 98 ALA A N 1
ATOM 783 C CA . ALA A 1 98 ? -11.530 7.230 7.166 1.00 88.62 98 ALA A CA 1
ATOM 784 C C . ALA A 1 98 ? -12.989 7.060 7.633 1.00 88.62 98 ALA A C 1
ATOM 786 O O . ALA A 1 98 ? -13.339 7.467 8.739 1.00 88.62 98 ALA A O 1
ATOM 787 N N . LYS A 1 99 ? -13.839 6.405 6.828 1.00 92.69 99 LYS A N 1
ATOM 788 C CA . LYS A 1 99 ? -15.262 6.187 7.145 1.00 92.69 99 LYS A CA 1
ATOM 789 C C . LYS A 1 99 ? -15.508 5.331 8.397 1.00 92.69 99 LYS A C 1
ATOM 791 O O . LYS A 1 99 ? -16.614 5.360 8.932 1.00 92.69 99 LYS A O 1
ATOM 796 N N . TYR A 1 100 ? -14.502 4.578 8.851 1.00 93.56 100 TYR A N 1
ATOM 797 C CA . TYR A 1 100 ? -14.581 3.724 10.043 1.00 93.56 100 TYR A CA 1
ATOM 798 C C . TYR A 1 100 ? -14.244 4.463 11.349 1.00 93.56 100 TYR A C 1
ATOM 800 O O . TYR A 1 100 ? -14.453 3.913 12.428 1.00 93.56 100 TYR A O 1
ATOM 808 N N . SER A 1 101 ? -13.769 5.709 11.265 1.00 90.19 101 SER A N 1
ATOM 809 C CA . SER A 1 101 ? -13.331 6.526 12.404 1.00 90.19 101 SER A CA 1
ATOM 810 C C . SER A 1 101 ? -14.249 7.740 12.584 1.00 90.19 101 SER A C 1
ATOM 812 O O . SER A 1 101 ? -13.823 8.890 12.469 1.00 90.19 101 SER A O 1
ATOM 814 N N . LYS A 1 102 ? -15.547 7.494 12.808 1.00 82.31 102 LYS A N 1
ATOM 815 C CA . LYS A 1 102 ? -16.563 8.556 12.873 1.00 82.31 102 LYS A CA 1
ATOM 816 C C . LYS A 1 102 ? -16.270 9.537 14.013 1.00 82.31 102 LYS A C 1
ATOM 818 O O . LYS A 1 102 ? -16.074 9.139 15.157 1.00 82.31 102 LYS A O 1
ATOM 823 N N . GLY A 1 103 ? -16.273 10.832 13.695 1.00 80.31 103 GLY A N 1
ATOM 824 C CA . GLY A 1 103 ? -16.031 11.900 14.671 1.00 80.31 103 GLY A CA 1
ATOM 825 C C . GLY A 1 103 ? -14.568 12.056 15.103 1.00 80.31 103 GLY A C 1
ATOM 826 O O . GLY A 1 103 ? -14.294 12.843 16.005 1.00 80.31 103 GLY A O 1
ATOM 827 N N . LEU A 1 104 ? -13.634 11.335 14.472 1.00 86.44 104 LEU A N 1
ATOM 828 C CA . LEU A 1 104 ? -12.197 11.517 14.663 1.00 86.44 104 LEU A CA 1
ATOM 829 C C . LEU A 1 104 ? -11.601 12.337 13.517 1.00 86.44 104 LEU A C 1
ATOM 831 O O . LEU A 1 104 ? -12.063 12.295 12.377 1.00 86.44 104 LEU A O 1
ATOM 835 N N . SER A 1 105 ? -10.551 13.092 13.834 1.00 84.75 105 SER A N 1
ATOM 836 C CA . SER A 1 105 ? -9.815 13.884 12.849 1.00 84.75 105 SER A CA 1
ATOM 837 C C . SER A 1 105 ? -9.166 12.983 11.797 1.00 84.75 105 SER A C 1
ATOM 839 O O . SER A 1 105 ? -8.432 12.055 12.126 1.00 84.75 105 SER A O 1
ATOM 841 N N . THR A 1 106 ? -9.370 13.309 10.523 1.00 86.50 106 THR A N 1
ATOM 842 C CA . THR A 1 106 ? -8.777 12.600 9.379 1.00 86.50 106 THR A CA 1
ATOM 843 C C . THR A 1 106 ? -7.514 13.283 8.847 1.00 86.50 106 THR A C 1
ATOM 845 O O . THR A 1 106 ? -7.007 12.895 7.795 1.00 86.50 106 THR A O 1
ATOM 848 N N . LYS A 1 107 ? -6.978 14.292 9.554 1.00 88.56 107 LYS A N 1
ATOM 849 C CA . LYS A 1 107 ? -5.796 15.061 9.117 1.00 88.56 107 LYS A CA 1
ATOM 850 C C . L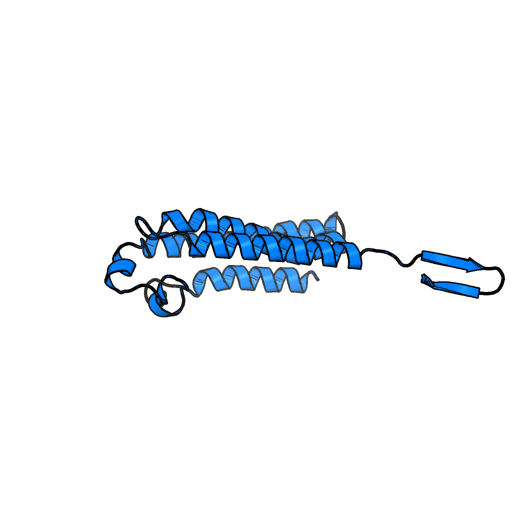YS A 1 107 ? -4.590 14.165 8.834 1.00 88.56 107 LYS A C 1
ATOM 852 O O . LYS A 1 107 ? -3.933 14.329 7.814 1.00 88.56 107 LYS A O 1
ATOM 857 N N . TRP A 1 108 ? -4.334 13.175 9.688 1.00 87.62 108 TRP A N 1
ATOM 858 C CA . TRP A 1 108 ? -3.225 12.238 9.488 1.00 87.62 108 TRP A CA 1
ATOM 859 C C . TRP A 1 108 ? -3.417 11.340 8.263 1.00 87.62 108 TRP A C 1
ATOM 861 O O . TRP A 1 108 ? -2.442 11.042 7.579 1.00 87.62 108 TRP A O 1
ATOM 871 N N . ASN A 1 109 ? -4.661 10.994 7.913 1.00 90.19 109 ASN A N 1
ATOM 872 C CA . ASN A 1 109 ? -4.948 10.282 6.666 1.00 90.19 109 ASN A CA 1
ATOM 873 C C . ASN A 1 109 ? -4.634 11.170 5.453 1.00 90.19 109 ASN A C 1
ATOM 875 O O . ASN A 1 109 ? -4.047 10.693 4.489 1.00 90.19 109 ASN A O 1
ATOM 879 N N . GLN A 1 110 ? -4.980 12.461 5.509 1.00 92.12 110 GLN A N 1
ATOM 880 C CA . GLN A 1 110 ? -4.681 13.421 4.440 1.00 92.12 110 GLN A CA 1
ATOM 881 C C . GLN A 1 110 ? -3.173 13.632 4.267 1.00 92.12 110 GLN A C 1
ATOM 883 O O . GLN A 1 110 ? -2.680 13.591 3.143 1.00 92.12 110 GLN A O 1
ATOM 888 N N . VAL A 1 111 ? -2.435 13.794 5.370 1.00 93.75 111 VAL A N 1
ATOM 889 C CA . VAL A 1 111 ? -0.966 13.892 5.349 1.00 93.75 111 VAL A CA 1
ATOM 890 C C . VAL A 1 111 ? -0.352 12.614 4.780 1.00 93.75 111 VAL A C 1
ATOM 892 O O . VAL A 1 111 ? 0.505 12.689 3.906 1.00 93.75 111 VAL A O 1
ATOM 895 N N . GLY A 1 112 ? -0.826 11.440 5.208 1.00 93.25 112 GLY A N 1
ATOM 896 C CA . GLY A 1 112 ? -0.373 10.158 4.670 1.00 93.25 112 GLY A CA 1
ATOM 897 C C . GLY A 1 112 ? -0.611 10.031 3.164 1.00 93.25 112 GLY A C 1
ATOM 898 O O . GLY A 1 112 ? 0.288 9.623 2.435 1.00 93.25 112 GLY A O 1
ATOM 899 N N . ILE A 1 113 ? -1.783 10.446 2.675 1.00 95.88 113 ILE A N 1
ATOM 900 C CA . ILE A 1 113 ? -2.088 10.478 1.237 1.00 95.88 113 ILE A CA 1
ATOM 901 C C . ILE A 1 113 ? -1.147 11.434 0.498 1.00 95.88 113 ILE A C 1
ATOM 903 O O . ILE A 1 113 ? -0.616 11.061 -0.544 1.00 95.88 113 ILE A O 1
ATOM 907 N N . LEU A 1 114 ? -0.904 12.635 1.030 1.00 97.25 114 LEU A N 1
ATOM 908 C CA . LEU A 1 114 ? 0.008 13.601 0.415 1.00 97.25 114 LEU A CA 1
ATOM 909 C C . LEU A 1 114 ? 1.431 13.038 0.303 1.00 97.25 114 LEU A C 1
ATOM 911 O O . LEU A 1 114 ? 2.058 13.169 -0.746 1.00 97.25 114 LEU A O 1
ATOM 915 N N . ILE A 1 115 ? 1.914 12.367 1.353 1.00 96.81 115 ILE A N 1
ATOM 916 C CA . ILE A 1 115 ? 3.215 11.689 1.346 1.00 96.81 115 ILE A CA 1
ATOM 917 C C . ILE A 1 115 ? 3.237 10.597 0.274 1.00 96.81 115 ILE A C 1
ATOM 919 O O . ILE A 1 115 ? 4.158 10.577 -0.535 1.00 96.81 115 ILE A O 1
ATOM 923 N N . LEU A 1 116 ? 2.217 9.735 0.210 1.00 96.94 116 LEU A N 1
ATOM 924 C CA . LEU A 1 116 ? 2.138 8.669 -0.796 1.00 96.94 116 LEU A CA 1
ATOM 925 C C . LEU A 1 116 ? 2.100 9.215 -2.229 1.00 96.94 116 LEU A C 1
ATOM 927 O O . LEU A 1 116 ? 2.752 8.656 -3.107 1.00 96.94 116 LEU A O 1
ATOM 931 N N . ILE A 1 117 ? 1.382 10.317 -2.470 1.00 97.81 117 ILE A N 1
ATOM 932 C CA . ILE A 1 117 ? 1.372 11.006 -3.769 1.00 97.81 117 ILE A CA 1
ATOM 933 C C . ILE A 1 117 ? 2.768 11.546 -4.089 1.00 97.81 117 ILE A C 1
ATOM 935 O O . ILE A 1 117 ? 3.266 11.330 -5.191 1.00 97.81 117 ILE A O 1
ATOM 939 N N . GLY A 1 118 ? 3.426 12.198 -3.127 1.00 97.50 118 GLY A N 1
ATOM 940 C CA . GLY A 1 118 ? 4.798 12.680 -3.286 1.00 97.50 118 GLY A CA 1
ATOM 941 C C . GLY A 1 118 ? 5.775 11.548 -3.615 1.00 97.50 1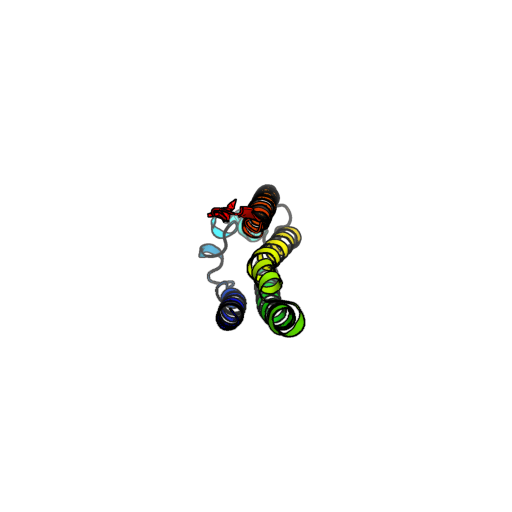18 GLY A C 1
ATOM 942 O O . GLY A 1 118 ? 6.555 11.663 -4.559 1.00 97.50 118 GLY A O 1
ATOM 943 N N . THR A 1 119 ? 5.683 10.420 -2.903 1.00 95.62 119 THR A N 1
ATOM 944 C CA . THR A 1 119 ? 6.465 9.207 -3.182 1.00 95.62 119 THR A CA 1
ATOM 945 C C . THR A 1 119 ? 6.181 8.670 -4.581 1.00 95.62 119 THR A C 1
ATOM 947 O O . THR A 1 119 ? 7.118 8.341 -5.304 1.00 95.62 119 THR A O 1
ATOM 950 N N . LEU A 1 120 ? 4.912 8.611 -4.993 1.00 96.44 120 LEU A N 1
ATOM 951 C CA . LEU A 1 120 ? 4.534 8.129 -6.318 1.00 96.44 120 LEU A CA 1
ATOM 952 C C . LEU A 1 120 ? 5.135 8.995 -7.430 1.00 96.44 120 LEU A C 1
ATOM 954 O O . LEU A 1 120 ? 5.713 8.458 -8.376 1.00 96.44 120 LEU A O 1
ATOM 958 N N . VAL A 1 121 ? 5.029 10.321 -7.310 1.00 96.88 121 VAL A N 1
ATOM 959 C CA . VAL A 1 121 ? 5.611 11.267 -8.272 1.00 96.88 121 VAL A CA 1
ATOM 960 C C . VAL A 1 121 ? 7.124 11.099 -8.322 1.00 96.88 121 VAL A C 1
ATOM 962 O O . VAL A 1 121 ? 7.681 10.916 -9.402 1.00 96.88 121 VAL A O 1
ATOM 965 N N . PHE A 1 122 ? 7.783 11.088 -7.162 1.00 95.88 122 PHE A N 1
ATOM 966 C CA . PHE A 1 122 ? 9.232 10.938 -7.066 1.00 95.88 122 PHE A CA 1
ATOM 967 C C . PHE A 1 122 ? 9.724 9.655 -7.744 1.00 95.88 122 PHE A C 1
ATOM 969 O O . PHE A 1 122 ? 10.616 9.696 -8.590 1.00 95.88 122 PHE A O 1
ATOM 976 N N . VAL A 1 123 ? 9.105 8.516 -7.434 1.00 93.19 123 VAL A N 1
ATOM 977 C CA . VAL A 1 123 ? 9.506 7.229 -8.006 1.00 93.19 123 VAL A CA 1
ATOM 978 C C . VAL A 1 123 ? 9.202 7.153 -9.502 1.00 93.19 123 VAL A C 1
ATOM 980 O O . VAL A 1 123 ? 10.012 6.627 -10.258 1.00 93.19 123 VAL A O 1
ATOM 983 N N . THR A 1 124 ? 8.084 7.720 -9.959 1.00 92.31 124 THR A N 1
ATOM 984 C CA . THR A 1 124 ? 7.759 7.771 -11.395 1.00 92.31 124 THR A CA 1
ATOM 985 C C . THR A 1 124 ? 8.791 8.593 -12.169 1.00 92.31 124 THR A C 1
ATOM 987 O O . THR A 1 124 ? 9.220 8.179 -13.244 1.00 92.31 124 THR A O 1
ATOM 990 N N . VAL A 1 125 ? 9.249 9.716 -11.607 1.00 94.06 125 VAL A N 1
ATOM 991 C CA . VAL A 1 125 ? 10.328 10.529 -12.187 1.00 94.06 125 VAL A CA 1
ATOM 992 C C . VAL A 1 125 ? 11.633 9.732 -12.259 1.00 94.06 125 VAL A C 1
ATOM 994 O O . VAL A 1 125 ? 12.262 9.704 -13.314 1.00 94.06 125 VAL A O 1
ATOM 997 N N . LEU A 1 126 ? 12.016 9.031 -11.184 1.00 93.00 126 LEU A N 1
ATOM 998 C CA . LEU A 1 126 ? 13.211 8.177 -11.178 1.00 93.00 126 LEU A CA 1
ATOM 999 C C . LEU A 1 126 ? 13.143 7.065 -12.229 1.00 93.00 126 LEU A C 1
ATOM 1001 O O . LEU A 1 126 ? 14.129 6.820 -12.920 1.00 93.00 126 LEU A O 1
ATOM 1005 N N . LEU A 1 127 ? 11.988 6.413 -12.377 1.00 91.12 127 LEU A N 1
ATOM 1006 C CA . LEU A 1 127 ? 11.780 5.408 -13.418 1.00 91.12 127 LEU A CA 1
ATOM 1007 C C . LEU A 1 127 ? 11.919 6.024 -14.815 1.00 91.12 127 LEU A C 1
ATOM 1009 O O . LEU A 1 127 ? 12.590 5.446 -15.662 1.00 91.12 127 LEU A O 1
ATOM 1013 N N . GLY A 1 128 ? 11.353 7.214 -15.041 1.00 89.12 128 GLY A N 1
ATOM 1014 C CA . GLY A 1 128 ? 11.497 7.947 -16.301 1.00 89.12 128 GLY A CA 1
ATOM 1015 C C . GLY A 1 128 ? 12.955 8.255 -16.651 1.00 89.12 128 GLY A C 1
ATOM 1016 O O . GLY A 1 128 ? 13.369 8.035 -17.786 1.00 89.12 128 GLY A O 1
ATOM 1017 N N . TYR A 1 129 ? 13.756 8.686 -15.671 1.00 90.12 129 TYR A N 1
ATOM 1018 C CA . TYR A 1 129 ? 15.200 8.860 -15.856 1.00 90.12 129 TYR A CA 1
ATOM 1019 C C . TYR A 1 129 ? 15.922 7.533 -16.112 1.00 90.12 129 TYR A C 1
ATOM 1021 O O . TYR A 1 129 ? 16.808 7.483 -16.959 1.00 90.12 129 TYR A O 1
ATOM 1029 N N . GLY A 1 130 ? 15.533 6.460 -15.419 1.00 87.06 130 GLY A N 1
ATOM 1030 C CA . GLY A 1 130 ? 16.133 5.134 -15.575 1.00 87.06 130 GLY A CA 1
ATOM 1031 C C . GLY A 1 130 ? 15.856 4.470 -16.927 1.00 87.06 130 GLY A C 1
ATOM 1032 O O . GLY A 1 130 ? 16.641 3.629 -17.354 1.00 87.06 130 GLY A O 1
ATOM 1033 N N . PHE A 1 131 ? 14.773 4.847 -17.613 1.00 84.25 131 PHE A N 1
ATOM 1034 C CA . PHE A 1 131 ? 14.458 4.367 -18.963 1.00 84.25 131 PHE A CA 1
ATOM 1035 C C . PHE A 1 131 ? 15.096 5.193 -20.084 1.00 84.25 131 PHE A C 1
ATOM 1037 O O . PHE A 1 131 ? 14.901 4.868 -21.254 1.00 84.25 131 PHE A O 1
ATOM 1044 N N . LYS A 1 132 ? 15.842 6.256 -19.766 1.00 84.50 132 LYS A N 1
ATOM 1045 C CA . LYS A 1 132 ? 16.553 7.026 -20.782 1.00 84.50 132 LYS A CA 1
ATOM 1046 C C . LYS A 1 132 ? 17.709 6.179 -21.324 1.00 84.50 132 LYS A C 1
ATOM 1048 O O . LYS A 1 132 ? 18.651 5.883 -20.596 1.00 84.50 132 LYS A O 1
ATOM 1053 N N . GLU A 1 133 ? 17.612 5.765 -22.583 1.00 75.44 133 GLU A N 1
ATOM 1054 C CA . GLU A 1 133 ? 18.688 5.035 -23.256 1.00 75.44 133 GLU A CA 1
ATOM 1055 C C . GLU A 1 133 ? 19.894 5.955 -23.490 1.00 75.44 133 GLU A C 1
ATOM 1057 O O . GLU A 1 133 ? 19.725 7.136 -23.813 1.00 75.44 133 GLU A O 1
ATOM 1062 N N . ASN A 1 134 ? 21.105 5.410 -23.345 1.00 75.50 134 ASN A N 1
ATOM 1063 C CA . ASN A 1 134 ? 22.318 6.119 -23.743 1.00 75.50 134 ASN A CA 1
ATOM 1064 C C . ASN A 1 134 ? 22.358 6.203 -25.269 1.00 75.50 134 ASN A C 1
ATOM 1066 O O . ASN A 1 134 ? 22.198 5.202 -25.971 1.00 75.50 134 ASN A O 1
ATOM 1070 N N . THR A 1 135 ? 22.608 7.396 -25.786 1.00 71.94 135 THR A N 1
ATOM 1071 C CA . THR A 1 135 ? 22.814 7.607 -27.214 1.00 71.94 135 THR A CA 1
ATOM 1072 C C . THR A 1 135 ? 24.188 7.085 -27.616 1.00 71.94 135 THR A C 1
ATOM 1074 O O . THR A 1 135 ? 25.214 7.566 -27.139 1.00 71.94 135 THR A O 1
ATOM 1077 N N . LEU A 1 136 ? 24.205 6.085 -28.499 1.00 72.94 136 LEU A N 1
ATOM 1078 C CA . LEU A 1 136 ? 25.420 5.620 -29.160 1.00 72.94 136 LEU A CA 1
ATOM 1079 C C . LEU A 1 136 ? 25.733 6.560 -30.320 1.00 72.94 136 LEU A C 1
ATOM 1081 O O . LEU A 1 136 ? 25.008 6.590 -31.316 1.00 72.94 136 LEU A O 1
ATOM 1085 N N . THR A 1 137 ? 26.813 7.323 -30.199 1.00 75.62 137 THR A N 1
ATOM 1086 C CA . THR A 1 137 ? 27.355 8.092 -31.319 1.00 75.62 137 THR A CA 1
ATOM 1087 C C . THR A 1 137 ? 28.510 7.321 -31.937 1.00 75.62 137 THR A C 1
ATOM 1089 O O . THR A 1 137 ? 29.507 7.044 -31.271 1.00 75.62 137 THR A O 1
ATOM 1092 N N . PHE A 1 138 ? 28.350 6.961 -33.210 1.00 77.81 138 PHE A N 1
ATOM 1093 C CA . PHE A 1 138 ? 29.403 6.361 -34.018 1.00 77.81 138 PHE A CA 1
ATOM 1094 C C . PHE A 1 138 ? 30.206 7.478 -34.681 1.00 77.81 138 PHE A C 1
ATOM 1096 O O . PHE A 1 138 ? 29.666 8.211 -35.511 1.00 77.81 138 PHE A O 1
ATOM 1103 N N . ASP A 1 139 ? 31.479 7.597 -34.322 1.00 78.69 139 ASP A N 1
ATOM 1104 C CA . ASP A 1 139 ? 32.462 8.352 -35.090 1.00 78.69 139 ASP A CA 1
ATOM 1105 C C . ASP A 1 139 ? 33.371 7.365 -35.838 1.00 78.69 139 ASP A C 1
ATOM 1107 O O . ASP A 1 139 ? 33.575 6.221 -35.431 1.00 78.69 139 ASP A O 1
ATOM 1111 N N . SER A 1 140 ? 33.944 7.814 -36.947 1.00 80.06 140 SER A N 1
ATOM 1112 C CA . SER A 1 140 ? 34.939 7.095 -37.745 1.00 80.06 140 SER A CA 1
ATOM 1113 C C . SER A 1 140 ? 36.146 6.593 -36.936 1.00 80.06 140 SER A C 1
ATOM 1115 O O . SER A 1 140 ? 36.840 5.685 -37.394 1.00 80.06 140 SER A O 1
ATOM 1117 N N . GLN A 1 141 ? 36.391 7.156 -35.745 1.00 80.19 141 GLN A N 1
ATOM 1118 C CA . GLN A 1 141 ? 37.515 6.817 -34.869 1.00 80.19 141 GLN A CA 1
ATOM 1119 C C . GLN A 1 141 ? 37.122 6.191 -33.521 1.00 80.19 141 GLN A C 1
ATOM 1121 O O . GLN A 1 141 ? 37.987 5.618 -32.857 1.00 80.19 141 GLN A O 1
ATOM 1126 N N . SER A 1 142 ? 35.857 6.267 -33.096 1.00 76.00 142 SER A N 1
ATOM 1127 C CA . SER A 1 142 ? 35.434 5.753 -31.788 1.00 76.00 142 SER A CA 1
ATOM 1128 C C . SER A 1 142 ? 33.929 5.477 -31.703 1.00 76.00 142 SER A C 1
ATOM 1130 O O . SER A 1 142 ? 33.114 5.999 -32.463 1.00 76.00 142 SER A O 1
ATOM 1132 N N . ILE A 1 143 ? 33.559 4.636 -30.735 1.00 78.38 143 ILE A N 1
ATOM 1133 C CA . ILE A 1 143 ? 32.173 4.444 -30.304 1.00 78.38 143 ILE A CA 1
ATOM 1134 C C . ILE A 1 143 ? 32.058 5.058 -28.911 1.00 78.38 143 ILE A C 1
ATOM 1136 O O . ILE A 1 143 ? 32.699 4.579 -27.975 1.00 78.38 143 ILE A O 1
ATOM 1140 N N . GLU A 1 144 ? 31.245 6.105 -28.776 1.00 77.62 144 GLU A N 1
ATOM 1141 C CA . GLU A 1 144 ? 30.990 6.776 -27.498 1.00 77.62 144 GLU A CA 1
ATOM 1142 C C . GLU A 1 144 ? 29.551 6.544 -27.027 1.00 77.62 144 GLU A C 1
ATOM 1144 O O . GLU A 1 144 ? 28.601 6.597 -27.813 1.00 77.62 144 GLU A O 1
ATOM 1149 N N . PHE A 1 145 ? 29.395 6.311 -25.722 1.00 73.25 145 PHE A N 1
ATOM 1150 C CA . PHE A 1 145 ? 28.102 6.276 -25.042 1.00 73.25 145 PHE A CA 1
ATOM 1151 C C . PHE A 1 145 ? 27.859 7.644 -24.390 1.00 73.25 145 PHE A C 1
ATOM 1153 O O . PHE A 1 145 ? 28.631 8.036 -23.513 1.00 73.25 145 PHE A O 1
ATOM 1160 N N . LYS A 1 146 ? 26.804 8.355 -24.802 1.00 62.00 146 LYS A N 1
ATOM 1161 C CA . LYS A 1 146 ? 26.340 9.610 -24.182 1.00 62.00 146 LYS A CA 1
ATOM 1162 C C . LYS A 1 146 ? 25.034 9.442 -23.427 1.00 62.00 146 LYS A C 1
ATOM 1164 O O . LYS A 1 146 ? 24.123 8.801 -23.997 1.00 62.00 146 LYS A O 1
#

Sequence (146 aa):
MIYVLIGMSVLFVAIGFVVTENNAKYLLSGYNTLPEADRKKVDIKAYIAYFRKFHIFLGLSFLVLGALLYYFISRNWAGVFLVVYPVLAYIGFVATSAKYSKGLSTKWNQVGILILIGTLVFVTVLLGYGFKENTLTFDSQSIEFK

Secondary structure (DSSP, 8-state):
-HHHHHHHHHHHHHHHHH--TTTHHHHSTTTTTS-HHHHTTB-HHHHHHHHHHHHHHHHHHHHHHHHHHHHHT-HHHHHHHHHHHHHHHHHHHHHHHGGGBTTS--HHHHHHHHHHHHHHHHHHHHHHHHT-PPPEEE-SS-EEE-

Foldseek 3Di:
DLVLLLVVLVVLLVQLPPDDPVCCCPPPPPLVPDDPVQVVQFPVVVLSVVSNVLSNCLSVCSNVVLVCCPPPPHPLVSVLCSPQVVLVSVLVSLVVSVVRRPPDDSVVSVVVSVVSVVVNVVVVVVSVVVPDAFDFDDDPVDTDTD